Protein AF-A0AAN0LVA4-F1 (afdb_monomer_lite)

Structure (mmCIF, N/CA/C/O backbone):
data_AF-A0AAN0LVA4-F1
#
_entry.id   AF-A0AAN0LVA4-F1
#
loop_
_atom_site.group_PDB
_atom_site.id
_atom_site.type_symbol
_atom_site.label_atom_id
_atom_site.label_alt_id
_atom_site.label_comp_id
_atom_site.label_asym_id
_atom_site.label_entity_id
_atom_site.label_seq_id
_atom_site.pdbx_PDB_ins_code
_atom_site.Cartn_x
_atom_site.Cartn_y
_atom_site.Cartn_z
_atom_site.occupancy
_atom_site.B_iso_or_equiv
_atom_site.auth_seq_id
_atom_site.auth_comp_id
_atom_site.auth_asym_id
_atom_site.auth_atom_id
_atom_site.pdbx_PDB_model_num
ATOM 1 N N . MET A 1 1 ? 11.545 1.618 14.699 1.00 54.59 1 MET A N 1
ATOM 2 C CA . MET A 1 1 ? 11.016 0.459 13.945 1.00 54.59 1 MET A CA 1
ATOM 3 C C . MET A 1 1 ? 10.063 0.972 12.881 1.00 54.59 1 MET A C 1
ATOM 5 O O . MET A 1 1 ? 9.191 1.759 13.229 1.00 54.59 1 MET A O 1
ATOM 9 N N . SER A 1 2 ? 10.230 0.566 11.620 1.00 64.88 2 SER A N 1
ATOM 10 C CA . SER A 1 2 ? 9.231 0.786 10.566 1.00 64.88 2 SER A CA 1
ATOM 11 C C . SER A 1 2 ? 8.444 -0.505 10.349 1.00 64.88 2 SER A C 1
ATOM 13 O O . SER A 1 2 ? 9.011 -1.515 9.929 1.00 64.88 2 SER A O 1
ATOM 15 N N . THR A 1 3 ? 7.152 -0.483 10.654 1.00 73.50 3 THR A N 1
ATOM 16 C CA . THR A 1 3 ? 6.243 -1.572 10.286 1.00 73.50 3 THR A CA 1
ATOM 17 C C . THR A 1 3 ? 5.829 -1.373 8.835 1.00 73.50 3 THR A C 1
ATOM 19 O O . THR A 1 3 ? 5.375 -0.279 8.502 1.00 73.50 3 THR A O 1
ATOM 22 N N . HIS A 1 4 ? 6.007 -2.405 8.009 1.00 75.50 4 HIS A N 1
ATOM 23 C CA . HIS A 1 4 ? 5.517 -2.437 6.634 1.00 75.50 4 HIS A CA 1
ATOM 24 C C . HIS A 1 4 ? 4.301 -3.356 6.566 1.00 75.50 4 HIS A C 1
ATOM 26 O O . HIS A 1 4 ? 4.344 -4.468 7.095 1.00 75.50 4 HIS A O 1
ATOM 32 N N . TYR A 1 5 ? 3.235 -2.884 5.932 1.00 78.31 5 TYR A N 1
ATOM 33 C CA . TYR A 1 5 ? 2.038 -3.667 5.652 1.00 78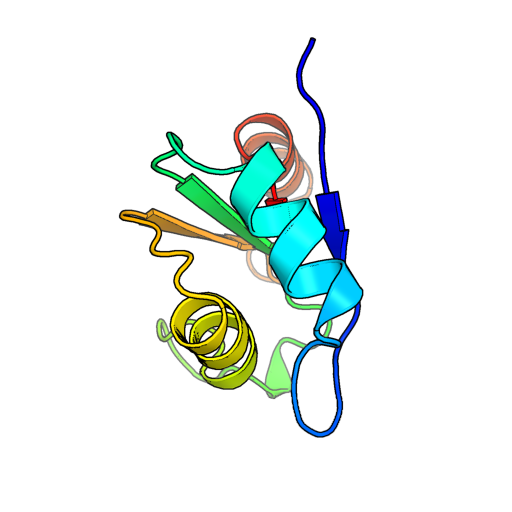.31 5 TYR A CA 1
ATOM 34 C C . TYR A 1 5 ? 2.036 -4.045 4.177 1.00 78.31 5 TYR A C 1
ATOM 36 O O . TYR A 1 5 ? 2.230 -3.178 3.329 1.00 78.31 5 TYR A O 1
ATOM 44 N N . TYR A 1 6 ? 1.821 -5.327 3.904 1.00 79.62 6 TYR A N 1
ATOM 45 C CA . TYR A 1 6 ? 1.689 -5.871 2.559 1.00 79.62 6 TYR A CA 1
ATOM 46 C C . TYR A 1 6 ? 0.284 -6.440 2.429 1.00 79.62 6 TYR A C 1
ATOM 48 O O . TYR A 1 6 ? -0.106 -7.279 3.245 1.00 79.62 6 TYR A O 1
ATOM 56 N N . LEU A 1 7 ? -0.478 -5.945 1.460 1.00 78.81 7 LEU A N 1
ATOM 57 C CA . LEU A 1 7 ? -1.834 -6.411 1.185 1.00 78.81 7 LEU A CA 1
ATOM 58 C C . LEU A 1 7 ? -1.909 -6.851 -0.272 1.00 78.81 7 LEU A C 1
ATOM 60 O O . LEU A 1 7 ? -1.287 -6.235 -1.135 1.00 78.81 7 LEU A O 1
ATOM 64 N N . ASP A 1 8 ? -2.650 -7.927 -0.486 1.00 75.00 8 ASP A N 1
ATOM 65 C CA . ASP A 1 8 ? -2.964 -8.475 -1.802 1.00 75.00 8 ASP A CA 1
ATOM 66 C C . ASP A 1 8 ? -4.268 -7.852 -2.332 1.00 75.00 8 ASP A C 1
ATOM 68 O O . ASP A 1 8 ? -4.989 -7.168 -1.591 1.00 75.00 8 ASP A O 1
ATOM 72 N N . TRP A 1 9 ? -4.587 -8.132 -3.592 1.00 75.38 9 TRP A N 1
ATOM 73 C CA . TRP A 1 9 ? -5.810 -7.696 -4.250 1.00 75.38 9 TRP A CA 1
ATOM 74 C C . TRP A 1 9 ? -7.069 -8.287 -3.591 1.00 75.38 9 TRP A C 1
ATOM 76 O O . TRP A 1 9 ? -7.130 -9.472 -3.248 1.00 75.38 9 TRP A O 1
ATOM 86 N N . TYR A 1 10 ? -8.131 -7.485 -3.481 1.00 76.81 10 TYR A N 1
ATOM 87 C CA . TYR A 1 10 ? -9.462 -7.932 -3.067 1.00 76.81 10 TYR A CA 1
ATOM 88 C C . TYR A 1 10 ? -10.439 -7.871 -4.247 1.00 76.81 10 TYR A C 1
ATOM 90 O O . TYR A 1 10 ? -10.535 -6.870 -4.935 1.00 76.81 10 TYR A O 1
ATOM 98 N N . TYR A 1 11 ? -11.219 -8.924 -4.490 1.00 70.69 11 TYR A N 1
ATOM 99 C CA . TYR A 1 11 ? -12.154 -8.923 -5.628 1.00 70.69 11 TYR A CA 1
ATOM 100 C C . TYR A 1 11 ? -13.327 -7.942 -5.475 1.00 70.69 11 TYR A C 1
ATOM 102 O O . TYR A 1 11 ? -13.793 -7.409 -6.476 1.00 70.69 11 TYR A O 1
ATOM 110 N N . ASP A 1 12 ? -13.775 -7.698 -4.241 1.00 75.75 12 ASP A N 1
ATOM 111 C CA . ASP A 1 12 ? -14.930 -6.841 -3.953 1.00 75.75 12 ASP A CA 1
ATOM 112 C C . ASP A 1 12 ? -14.529 -5.673 -3.042 1.00 75.75 12 ASP A C 1
ATOM 114 O O . ASP A 1 12 ? -14.334 -4.542 -3.479 1.00 75.75 12 ASP A O 1
ATOM 118 N N . THR A 1 13 ? -14.392 -5.949 -1.745 1.00 78.44 13 THR A N 1
ATOM 119 C CA . THR A 1 13 ? -14.037 -4.957 -0.728 1.00 78.44 13 THR A CA 1
ATOM 120 C C . THR A 1 13 ? -13.045 -5.547 0.261 1.00 78.44 13 THR A C 1
ATOM 122 O O . THR A 1 13 ? -13.042 -6.753 0.527 1.00 78.44 13 THR A O 1
ATOM 125 N N . MET A 1 14 ? -12.208 -4.687 0.839 1.00 85.19 14 MET A N 1
ATOM 126 C CA . MET A 1 14 ? -11.277 -5.094 1.887 1.00 85.19 14 MET A CA 1
ATOM 127 C C . MET A 1 14 ? -12.042 -5.648 3.109 1.00 85.19 14 MET A C 1
ATOM 129 O O . MET A 1 14 ? -12.945 -4.975 3.611 1.00 85.19 14 MET A O 1
ATOM 133 N N . PRO A 1 15 ? -11.683 -6.826 3.652 1.00 88.19 15 PRO A N 1
ATOM 134 C CA . PRO A 1 15 ? -12.344 -7.408 4.818 1.00 88.19 15 PRO A CA 1
ATOM 135 C C . PRO A 1 15 ? -12.359 -6.484 6.044 1.00 88.19 15 PRO A C 1
ATOM 137 O O . PRO A 1 15 ? -11.347 -5.885 6.407 1.00 88.19 15 PRO A O 1
ATOM 140 N N . SER A 1 16 ? -13.495 -6.413 6.744 1.00 87.44 16 SER A N 1
ATOM 141 C CA . SER A 1 16 ? -13.703 -5.467 7.858 1.00 87.44 16 SER A CA 1
ATOM 142 C C . SER A 1 16 ? -12.711 -5.612 9.022 1.00 87.44 16 SER A C 1
ATOM 144 O O . SER A 1 16 ? -12.389 -4.631 9.693 1.00 87.44 16 SER A O 1
ATOM 146 N N . ASN A 1 17 ? -12.200 -6.819 9.276 1.00 88.19 17 ASN A N 1
ATOM 147 C CA . ASN A 1 17 ? -11.148 -7.051 10.265 1.00 88.19 17 ASN A CA 1
ATOM 148 C C . ASN A 1 17 ? -9.820 -6.409 9.837 1.00 88.19 17 ASN A C 1
ATOM 150 O O . ASN A 1 17 ? -9.160 -5.792 10.668 1.00 88.19 17 ASN A O 1
ATOM 154 N N . ILE A 1 18 ? -9.469 -6.496 8.551 1.00 87.31 18 ILE A N 1
ATOM 155 C CA . ILE A 1 18 ? -8.264 -5.877 7.986 1.00 87.31 18 ILE A CA 1
ATOM 156 C C . ILE A 1 18 ? -8.398 -4.353 8.013 1.00 87.31 18 ILE A C 1
ATOM 158 O O . ILE A 1 18 ? -7.481 -3.679 8.479 1.00 87.31 18 ILE A O 1
ATOM 162 N N . GLN A 1 19 ? -9.562 -3.813 7.629 1.00 85.06 19 GLN A N 1
ATOM 163 C CA . GLN A 1 19 ? -9.840 -2.373 7.714 1.00 85.06 19 GLN A CA 1
ATOM 164 C C . GLN A 1 19 ? -9.606 -1.832 9.133 1.00 85.06 19 GLN A C 1
ATOM 166 O O . GLN A 1 19 ? -8.868 -0.866 9.317 1.00 85.06 19 GLN A O 1
ATOM 171 N N . LYS A 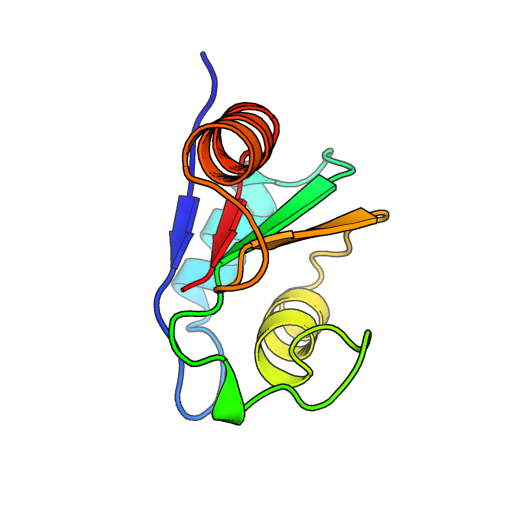1 20 ? -10.174 -2.491 10.153 1.00 85.50 20 LYS A N 1
ATOM 172 C CA . LYS A 1 20 ? -10.015 -2.089 11.561 1.00 85.50 20 LYS A CA 1
ATOM 173 C C . LYS A 1 20 ? -8.560 -2.144 12.019 1.00 85.50 20 LYS A C 1
ATOM 175 O O . LYS A 1 20 ? -8.096 -1.217 12.681 1.00 85.50 20 LYS A O 1
ATOM 180 N N . SER A 1 21 ? -7.842 -3.212 11.672 1.00 85.69 21 SER A N 1
ATOM 181 C CA . SER A 1 21 ? -6.426 -3.349 12.020 1.00 85.69 21 SER A CA 1
ATOM 182 C C . SER A 1 21 ? -5.566 -2.270 11.356 1.00 85.69 21 SER A C 1
ATOM 184 O O . SER A 1 21 ? -4.706 -1.694 12.019 1.00 85.69 21 SER A O 1
ATOM 186 N N . LEU A 1 22 ? -5.820 -1.949 10.084 1.00 82.38 22 LEU A N 1
ATOM 187 C CA . LEU A 1 22 ? -5.093 -0.904 9.358 1.00 82.38 22 LEU A CA 1
ATOM 188 C C . LEU A 1 22 ? -5.396 0.495 9.896 1.00 82.38 22 LEU A C 1
ATOM 190 O O . LEU A 1 22 ? -4.462 1.260 10.115 1.00 82.38 22 LEU A O 1
ATOM 194 N N . GLN A 1 23 ? -6.662 0.818 10.179 1.00 81.12 23 GLN A N 1
ATOM 195 C CA . GLN A 1 23 ? -7.036 2.098 10.791 1.00 81.12 23 GLN A CA 1
ATOM 196 C C . GLN A 1 23 ? -6.266 2.334 12.097 1.00 81.12 23 GLN A C 1
ATOM 198 O O . GLN A 1 23 ? -5.624 3.367 12.267 1.00 81.12 23 GLN A O 1
ATOM 203 N N . GLN A 1 24 ? -6.257 1.343 12.994 1.00 81.25 24 GLN A N 1
ATOM 204 C CA . GLN A 1 24 ? -5.540 1.427 14.272 1.00 81.25 24 GLN A CA 1
ATOM 205 C C . GLN A 1 24 ? -4.025 1.581 14.093 1.00 81.25 24 GLN A C 1
ATOM 207 O O . GLN A 1 24 ? -3.360 2.233 14.897 1.00 81.25 24 GLN A O 1
ATOM 212 N N . ALA A 1 25 ? -3.476 0.980 13.041 1.00 78.69 25 ALA A N 1
ATOM 213 C CA . ALA A 1 25 ? -2.054 0.996 12.747 1.00 78.69 25 ALA A CA 1
ATOM 214 C C . ALA A 1 25 ? -1.561 2.273 12.040 1.00 78.69 25 ALA A C 1
ATOM 216 O O . ALA A 1 25 ? -0.385 2.623 12.183 1.00 78.69 25 ALA A O 1
ATOM 217 N N . ILE A 1 26 ? -2.414 2.929 11.243 1.00 75.69 26 ILE A N 1
ATOM 218 C CA . ILE A 1 26 ? -2.004 3.910 10.218 1.00 75.69 26 ILE A CA 1
ATOM 219 C C . ILE A 1 26 ? -2.577 5.323 10.466 1.00 75.69 26 ILE A C 1
ATOM 221 O O . ILE A 1 26 ? -2.279 6.239 9.710 1.00 75.69 26 ILE A O 1
ATOM 225 N N . CYS A 1 27 ? -3.285 5.563 11.576 1.00 61.53 27 CYS A N 1
ATOM 226 C CA . CYS A 1 27 ? -3.990 6.816 11.924 1.00 61.53 27 CYS A CA 1
ATOM 227 C C . CYS A 1 27 ? -3.262 8.181 11.753 1.00 61.53 27 CYS A C 1
ATOM 229 O O . CYS A 1 27 ? -3.908 9.212 11.916 1.00 61.53 27 CYS A O 1
ATOM 231 N N . HIS A 1 28 ? -1.956 8.248 11.457 1.00 61.16 28 HIS A N 1
ATOM 232 C CA . HIS A 1 28 ? -1.176 9.498 11.450 1.00 61.16 28 HIS A CA 1
ATOM 233 C C . HIS A 1 28 ? -0.145 9.644 10.318 1.00 61.16 28 HIS A C 1
ATOM 235 O O . HIS A 1 28 ? 0.852 10.342 10.507 1.00 61.16 28 HIS A O 1
ATOM 241 N N . ARG A 1 29 ? -0.292 8.967 9.172 1.00 63.84 29 ARG A N 1
ATOM 242 C CA . ARG A 1 29 ? 0.801 8.919 8.179 1.00 63.84 29 ARG A CA 1
ATOM 243 C C . ARG A 1 29 ? 0.407 9.425 6.799 1.00 63.84 29 ARG A C 1
ATOM 245 O O . ARG A 1 29 ? -0.689 9.179 6.325 1.00 63.84 29 ARG A O 1
ATOM 252 N N . GLU A 1 30 ? 1.331 10.154 6.175 1.00 62.34 30 GLU A N 1
ATOM 253 C CA . GLU A 1 30 ? 1.056 10.985 4.997 1.00 62.34 30 GLU A CA 1
ATOM 254 C C . GLU A 1 30 ? 1.297 10.280 3.653 1.00 62.34 30 GLU A C 1
ATOM 256 O O . GLU A 1 30 ? 0.860 10.795 2.623 1.00 62.34 30 GLU A O 1
ATOM 261 N N . THR A 1 31 ? 1.986 9.133 3.637 1.00 67.94 31 THR A N 1
ATOM 262 C CA . THR A 1 31 ? 2.496 8.517 2.403 1.00 67.94 31 THR A CA 1
ATOM 263 C C . THR A 1 31 ? 2.249 7.003 2.336 1.00 67.94 31 THR A C 1
ATOM 265 O O . THR A 1 31 ? 2.479 6.272 3.303 1.00 67.94 31 THR A O 1
ATOM 268 N N . ILE A 1 32 ? 1.844 6.525 1.157 1.00 75.19 32 ILE A N 1
ATOM 269 C CA . ILE A 1 32 ? 1.674 5.106 0.802 1.00 75.19 32 ILE A CA 1
ATOM 270 C C . ILE A 1 32 ? 2.484 4.779 -0.460 1.00 75.19 32 ILE A C 1
ATOM 272 O O . ILE A 1 32 ? 2.575 5.613 -1.360 1.00 75.19 32 ILE A O 1
ATOM 276 N N . ALA A 1 33 ? 3.074 3.581 -0.525 1.00 73.25 33 ALA A N 1
ATOM 277 C CA . ALA A 1 33 ? 3.582 3.026 -1.774 1.00 73.25 33 ALA A CA 1
ATOM 278 C C . ALA A 1 33 ? 2.559 2.037 -2.341 1.00 73.25 33 ALA A C 1
ATOM 280 O O . ALA A 1 33 ? 2.078 1.146 -1.645 1.00 73.25 33 ALA A O 1
ATOM 281 N N . LEU A 1 34 ? 2.238 2.192 -3.614 1.00 74.56 34 LEU A N 1
ATOM 282 C CA . LEU A 1 34 ? 1.439 1.245 -4.375 1.00 74.56 34 LEU A CA 1
ATOM 283 C C . LEU A 1 34 ? 2.394 0.523 -5.318 1.00 74.56 34 LEU A C 1
ATOM 285 O O . LEU A 1 34 ? 3.073 1.172 -6.111 1.00 74.56 34 LEU A O 1
ATOM 289 N N . ILE A 1 35 ? 2.503 -0.791 -5.186 1.00 74.44 35 ILE A N 1
ATOM 290 C CA . ILE A 1 35 ? 3.368 -1.633 -6.005 1.00 74.44 35 ILE A CA 1
ATOM 291 C C . ILE A 1 35 ? 2.461 -2.368 -6.980 1.00 74.44 35 ILE A C 1
ATOM 293 O O . ILE A 1 35 ? 1.850 -3.357 -6.620 1.00 74.44 35 ILE A O 1
ATOM 297 N N . SER A 1 36 ? 2.362 -1.899 -8.218 1.00 65.00 36 SER A N 1
ATOM 298 C CA . SER A 1 36 ? 1.559 -2.613 -9.210 1.00 65.00 36 SER A CA 1
ATOM 299 C C . SER A 1 36 ? 2.313 -3.846 -9.706 1.00 65.00 36 SER A C 1
ATOM 301 O O . SER A 1 36 ? 3.417 -3.732 -10.249 1.00 65.00 36 SER A O 1
ATOM 303 N N . GLY A 1 37 ? 1.708 -5.025 -9.541 1.00 58.47 37 GLY A N 1
ATOM 304 C CA . GLY A 1 37 ? 2.191 -6.263 -10.155 1.00 58.47 37 GLY A CA 1
ATOM 305 C C . GLY A 1 37 ? 1.932 -6.364 -11.665 1.00 58.47 37 GLY A C 1
ATOM 306 O O . GLY A 1 37 ? 2.634 -7.119 -12.341 1.00 58.47 37 GLY A O 1
ATOM 307 N N . ASP A 1 38 ? 0.970 -5.604 -12.205 1.00 60.28 38 ASP A N 1
ATOM 308 C CA . ASP A 1 38 ? 0.597 -5.644 -13.623 1.00 60.28 38 ASP A CA 1
ATOM 309 C C . ASP A 1 38 ? 0.566 -4.237 -14.260 1.00 60.28 38 ASP A C 1
ATOM 311 O O . ASP A 1 38 ? -0.384 -3.469 -14.069 1.00 60.28 38 ASP A O 1
ATOM 315 N N . PRO A 1 39 ? 1.584 -3.889 -15.065 1.00 53.72 39 PRO A N 1
ATOM 316 C CA . PRO A 1 39 ? 1.674 -2.586 -15.710 1.00 53.72 39 PRO A CA 1
ATOM 317 C C . PRO A 1 39 ? 0.627 -2.351 -16.806 1.00 53.72 39 PRO A C 1
ATOM 319 O O . PRO A 1 39 ? 0.509 -1.223 -17.280 1.00 53.72 39 PRO A O 1
ATOM 322 N N . LEU A 1 40 ? -0.109 -3.385 -17.230 1.00 53.75 40 LEU A N 1
ATOM 323 C CA . LEU A 1 40 ? -1.150 -3.283 -18.255 1.00 53.75 40 LEU A CA 1
ATOM 324 C C . LEU A 1 40 ? -2.503 -2.837 -17.687 1.00 53.75 40 LEU A C 1
ATOM 326 O O . LEU A 1 40 ? -3.341 -2.360 -18.448 1.00 53.75 40 LEU A O 1
ATOM 330 N N . TYR A 1 41 ? -2.725 -2.961 -16.373 1.00 56.25 41 TYR A N 1
ATOM 331 C CA . TYR A 1 41 ? -3.973 -2.515 -15.735 1.00 56.25 41 TYR A CA 1
ATOM 332 C C . TYR A 1 41 ? -4.037 -0.999 -15.516 1.00 56.25 41 TYR A C 1
ATOM 334 O O . TYR A 1 41 ? -5.120 -0.456 -15.301 1.00 56.25 41 TYR A O 1
ATOM 342 N N . TYR A 1 42 ? -2.901 -0.305 -15.614 1.00 59.38 42 TYR A N 1
ATOM 343 C CA . TYR A 1 42 ? -2.793 1.118 -15.303 1.00 59.38 42 TYR A CA 1
ATOM 344 C C . TYR A 1 42 ? -2.189 1.888 -16.483 1.00 59.38 42 TYR A C 1
ATOM 346 O O . TYR A 1 42 ? -1.008 2.238 -16.503 1.00 59.38 42 TYR A O 1
ATOM 354 N N . GLU A 1 43 ? -3.012 2.164 -17.497 1.00 50.16 43 GLU A N 1
ATOM 355 C CA . GLU A 1 43 ? -2.652 3.117 -18.550 1.00 50.16 43 GLU A CA 1
ATOM 356 C C . GLU A 1 43 ? -2.759 4.559 -18.011 1.00 50.16 43 GLU A C 1
ATOM 358 O O . GLU A 1 43 ? -3.846 5.127 -17.912 1.00 50.16 43 GLU A O 1
ATOM 363 N N . GLY A 1 44 ? -1.620 5.167 -17.657 1.00 56.78 44 GLY A N 1
ATOM 364 C CA . GLY A 1 44 ? -1.507 6.596 -17.320 1.00 56.78 44 GLY A CA 1
ATOM 365 C C . GLY A 1 44 ? -0.792 6.895 -15.996 1.00 56.78 44 GLY A C 1
ATOM 366 O O . GLY A 1 44 ? -0.155 6.022 -15.416 1.00 56.78 44 GLY A O 1
ATOM 367 N N . ASP A 1 45 ? -0.896 8.148 -15.537 1.00 55.34 45 ASP A N 1
ATOM 368 C CA . ASP A 1 45 ? -0.381 8.624 -14.234 1.00 55.34 45 ASP A CA 1
ATOM 369 C C . ASP A 1 45 ? -1.394 8.435 -13.086 1.00 55.34 45 ASP A C 1
ATOM 371 O O . ASP A 1 45 ? -1.166 8.873 -11.957 1.00 55.34 45 ASP A O 1
ATOM 375 N N . ASN A 1 46 ? -2.552 7.835 -13.371 1.00 55.00 46 ASN A N 1
ATOM 376 C CA . ASN A 1 46 ? -3.607 7.686 -12.380 1.00 55.00 46 ASN A CA 1
ATOM 377 C C . ASN A 1 46 ? -3.301 6.503 -11.456 1.00 55.00 46 ASN A C 1
ATOM 379 O O . ASN A 1 46 ? -2.977 5.420 -11.948 1.00 55.00 46 ASN A O 1
ATOM 383 N N . PRO A 1 47 ? -3.430 6.680 -10.131 1.00 57.88 47 PRO A N 1
ATOM 384 C CA . PRO A 1 47 ? -3.286 5.574 -9.209 1.00 57.88 47 PRO A CA 1
ATOM 385 C C . PRO A 1 47 ? -4.394 4.529 -9.447 1.00 57.88 47 PRO A C 1
ATOM 387 O O . PRO A 1 47 ? -5.470 4.863 -9.954 1.00 57.88 47 PRO A O 1
ATOM 390 N N . PRO A 1 48 ? -4.151 3.276 -9.049 1.00 63.44 48 PRO A N 1
ATOM 391 C CA . PRO A 1 48 ? -5.111 2.204 -9.021 1.00 63.44 48 PRO A CA 1
ATOM 392 C C . PRO A 1 48 ? -6.383 2.624 -8.319 1.00 63.44 48 PRO A C 1
ATOM 394 O O . PRO A 1 48 ? -6.412 2.865 -7.109 1.00 63.44 48 PRO A O 1
ATOM 397 N N . LEU A 1 49 ? -7.442 2.750 -9.112 1.00 69.12 49 LEU A N 1
ATOM 398 C CA . LEU A 1 49 ? -8.735 3.202 -8.625 1.00 69.12 49 LEU A CA 1
ATOM 399 C C . LEU A 1 49 ? -9.265 2.259 -7.535 1.00 69.12 49 LEU A C 1
ATOM 401 O O . LEU A 1 49 ? -9.761 2.748 -6.527 1.00 69.12 49 LEU A O 1
ATOM 405 N N . ALA A 1 50 ? -9.082 0.942 -7.670 1.00 72.38 50 ALA A N 1
ATOM 406 C CA . ALA A 1 50 ? -9.626 -0.041 -6.731 1.00 72.38 50 ALA A CA 1
ATOM 407 C C . ALA A 1 50 ? -8.930 -0.016 -5.356 1.00 72.38 50 ALA A C 1
ATOM 409 O O . ALA A 1 50 ? -9.587 0.024 -4.318 1.00 72.38 50 ALA A O 1
ATOM 410 N N . GLU A 1 51 ? -7.601 0.026 -5.326 1.00 75.12 51 GLU A N 1
ATOM 411 C CA . GLU A 1 51 ? -6.800 0.040 -4.105 1.00 75.12 51 GLU A CA 1
ATOM 412 C C . GLU A 1 51 ? -7.011 1.340 -3.327 1.00 75.12 51 GLU A C 1
ATOM 414 O O . GLU A 1 51 ? -7.187 1.326 -2.103 1.00 75.12 51 GLU A O 1
ATOM 419 N N . CYS A 1 52 ? -7.045 2.473 -4.038 1.00 75.44 52 CYS A N 1
ATOM 420 C CA . CYS A 1 52 ? -7.408 3.761 -3.458 1.00 75.44 52 CYS A CA 1
ATOM 421 C C . CYS A 1 52 ? -8.851 3.753 -2.931 1.00 75.44 52 CYS A C 1
ATOM 423 O O . CYS A 1 52 ? -9.099 4.276 -1.843 1.00 75.44 52 CYS A O 1
ATOM 425 N N . GLU A 1 53 ? -9.794 3.127 -3.642 1.00 78.44 53 GLU A N 1
ATOM 426 C CA . GLU A 1 53 ? -11.180 2.980 -3.190 1.00 78.44 53 GLU A CA 1
ATOM 427 C C . GLU A 1 53 ? -11.298 2.133 -1.918 1.00 78.44 53 GLU A C 1
ATOM 429 O O . GLU A 1 53 ? -12.023 2.529 -1.004 1.00 78.44 53 GLU A O 1
ATOM 434 N N . TRP A 1 54 ? -10.574 1.016 -1.786 1.00 81.75 54 TRP A N 1
ATOM 435 C CA . TRP A 1 54 ? -10.608 0.207 -0.559 1.00 81.75 54 TRP A CA 1
ATOM 436 C C . TRP A 1 54 ? -10.098 0.973 0.656 1.00 81.75 54 TRP A C 1
ATOM 438 O O . TRP A 1 54 ? -10.664 0.859 1.746 1.00 81.75 54 TRP A O 1
ATOM 448 N N . LEU A 1 55 ? -9.033 1.755 0.479 1.00 80.50 55 LEU A N 1
ATOM 449 C CA . LEU A 1 55 ? -8.480 2.594 1.539 1.00 80.50 55 LEU A CA 1
ATOM 450 C C . LEU A 1 55 ? -9.453 3.708 1.922 1.00 80.50 55 LEU A C 1
ATOM 452 O O . LEU A 1 55 ? -9.714 3.907 3.109 1.00 80.50 55 LEU A O 1
ATOM 456 N N . LEU A 1 56 ? -10.061 4.362 0.930 1.00 80.81 56 LEU A N 1
ATOM 457 C CA . LEU A 1 56 ? -11.067 5.395 1.151 1.00 80.81 56 LEU A CA 1
ATOM 458 C C . LEU A 1 56 ? -12.297 4.842 1.885 1.00 80.81 56 LEU A C 1
ATOM 460 O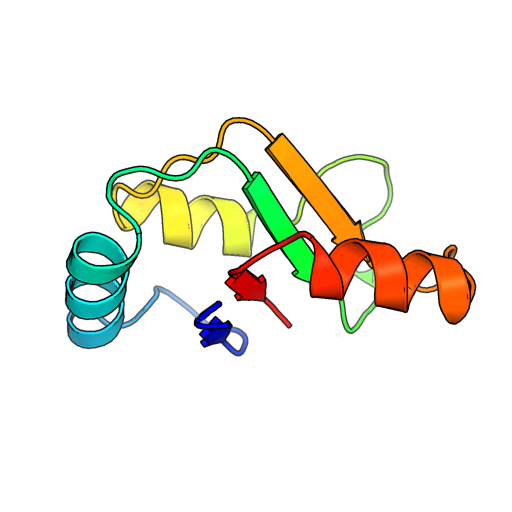 O . LEU A 1 56 ? -12.749 5.438 2.862 1.00 80.81 56 LEU A O 1
ATOM 464 N N . GLN A 1 57 ? -12.810 3.678 1.474 1.00 79.12 57 GLN A N 1
ATOM 465 C CA . GLN A 1 57 ? -13.912 2.981 2.152 1.00 79.12 57 GLN A CA 1
ATOM 466 C C . GLN A 1 57 ? -13.546 2.593 3.588 1.00 79.12 57 GLN A C 1
ATOM 468 O O . GLN A 1 57 ? -14.389 2.642 4.483 1.00 79.12 57 GLN A O 1
ATOM 473 N N . ALA A 1 58 ? -12.278 2.254 3.823 1.00 79.31 58 ALA A N 1
ATOM 474 C CA . ALA A 1 58 ? -11.740 2.015 5.151 1.00 79.31 58 ALA A CA 1
ATOM 475 C C . ALA A 1 58 ? -11.434 3.309 5.924 1.00 79.31 58 ALA A C 1
ATOM 477 O O . ALA A 1 58 ? -10.868 3.228 7.008 1.00 79.31 58 ALA A O 1
ATOM 478 N N . GLY A 1 59 ? -11.775 4.498 5.419 1.00 80.50 59 GLY A N 1
ATOM 479 C CA . GLY A 1 59 ? -11.496 5.774 6.085 1.00 80.50 59 GLY A CA 1
ATOM 480 C C . GLY A 1 59 ? -10.002 6.058 6.274 1.00 80.50 59 GLY A C 1
ATOM 481 O O . GLY A 1 59 ? -9.625 6.757 7.213 1.00 80.50 59 GLY A O 1
ATOM 482 N N . ILE A 1 60 ? -9.153 5.476 5.425 1.00 79.06 60 ILE A N 1
ATOM 483 C CA . ILE A 1 60 ? -7.703 5.663 5.414 1.00 79.06 60 ILE A CA 1
ATOM 484 C C . ILE A 1 60 ? -7.370 6.557 4.220 1.00 79.06 60 ILE A C 1
ATOM 486 O O . ILE A 1 60 ? -7.366 6.109 3.077 1.00 79.06 60 ILE A O 1
ATOM 490 N N . GLU A 1 61 ? -7.087 7.828 4.487 1.00 73.56 61 GLU A N 1
ATOM 491 C CA . GLU A 1 61 ? -6.718 8.803 3.461 1.00 73.56 61 GLU A CA 1
ATOM 492 C C . GLU A 1 61 ? -5.215 9.094 3.521 1.00 73.56 61 GLU A C 1
ATOM 494 O O . GLU A 1 61 ? -4.678 9.436 4.578 1.00 73.56 61 GLU A O 1
ATOM 499 N N . PHE A 1 62 ? -4.533 8.985 2.380 1.00 72.75 62 PHE A N 1
ATOM 500 C CA . PHE A 1 62 ? -3.136 9.389 2.237 1.00 72.75 62 PHE A CA 1
ATOM 501 C C . PHE A 1 62 ? -3.031 10.667 1.413 1.00 72.75 62 PHE A C 1
ATOM 503 O O . PHE A 1 62 ? -3.767 10.862 0.447 1.00 72.75 62 PHE A O 1
ATOM 510 N N . ARG A 1 63 ? -2.071 11.528 1.774 1.00 68.62 63 ARG A N 1
ATOM 511 C CA . ARG A 1 63 ? -1.797 12.775 1.042 1.00 68.62 63 ARG A CA 1
ATOM 512 C C . ARG A 1 63 ? -1.011 12.523 -0.237 1.00 68.62 63 ARG A C 1
ATOM 514 O O . ARG A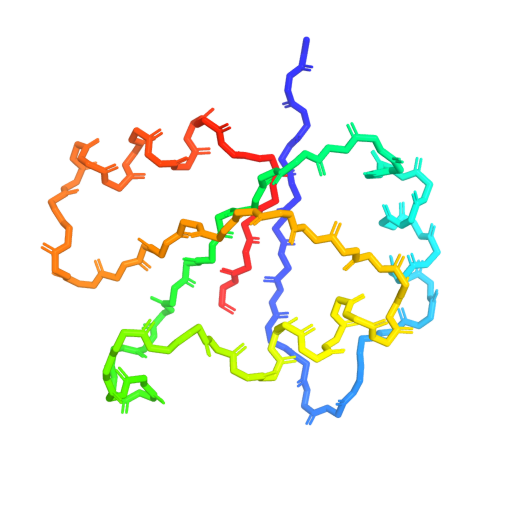 1 63 ? -1.193 13.243 -1.209 1.00 68.62 63 ARG A O 1
ATOM 521 N N . ASN A 1 64 ? -0.127 11.528 -0.210 1.00 71.56 64 ASN A N 1
ATOM 522 C CA . ASN A 1 64 ? 0.792 11.230 -1.296 1.00 71.56 64 ASN A CA 1
ATOM 523 C C . ASN A 1 64 ? 0.832 9.728 -1.578 1.00 71.56 64 ASN A C 1
ATOM 525 O O . ASN A 1 64 ? 0.999 8.916 -0.663 1.00 71.56 64 ASN A O 1
ATOM 529 N N . TYR A 1 65 ? 0.763 9.393 -2.861 1.00 74.44 65 TYR A N 1
ATOM 530 C CA . TYR A 1 65 ? 0.870 8.037 -3.383 1.00 74.44 65 TYR A CA 1
ATOM 531 C C . TYR A 1 65 ? 2.160 7.940 -4.196 1.00 74.44 65 TYR A C 1
ATOM 533 O O . TYR A 1 65 ? 2.383 8.747 -5.098 1.00 74.44 65 TYR A O 1
ATOM 541 N N . ALA A 1 66 ? 3.021 6.981 -3.868 1.00 77.94 66 ALA A N 1
ATOM 542 C CA . ALA A 1 66 ? 4.197 6.660 -4.665 1.00 77.94 66 ALA A CA 1
ATOM 543 C C . ALA A 1 66 ? 3.948 5.364 -5.430 1.00 77.94 66 ALA A C 1
ATOM 545 O O . ALA A 1 66 ? 3.665 4.332 -4.824 1.00 77.94 66 ALA A O 1
ATOM 546 N N . PHE A 1 67 ? 4.059 5.423 -6.753 1.00 76.31 67 PHE A N 1
ATOM 547 C CA . PHE A 1 67 ? 3.826 4.273 -7.613 1.00 76.31 67 PHE A CA 1
ATOM 548 C C . PHE A 1 67 ? 5.121 3.517 -7.879 1.00 76.31 67 PHE A C 1
ATOM 550 O O . PHE A 1 67 ? 6.129 4.135 -8.214 1.00 76.31 67 PHE A O 1
ATOM 557 N N . VAL A 1 68 ? 5.099 2.196 -7.712 1.00 79.00 68 VAL A N 1
ATOM 558 C CA . VAL A 1 68 ? 6.189 1.291 -8.074 1.00 79.00 68 VAL A CA 1
ATOM 559 C C . VAL A 1 68 ? 5.698 0.386 -9.196 1.00 79.00 68 VAL A C 1
ATOM 561 O O . VAL A 1 68 ? 4.862 -0.481 -8.962 1.00 79.00 68 VAL A O 1
ATOM 564 N N . ASP A 1 69 ? 6.206 0.601 -10.409 1.00 77.62 69 ASP A N 1
ATOM 565 C CA . ASP A 1 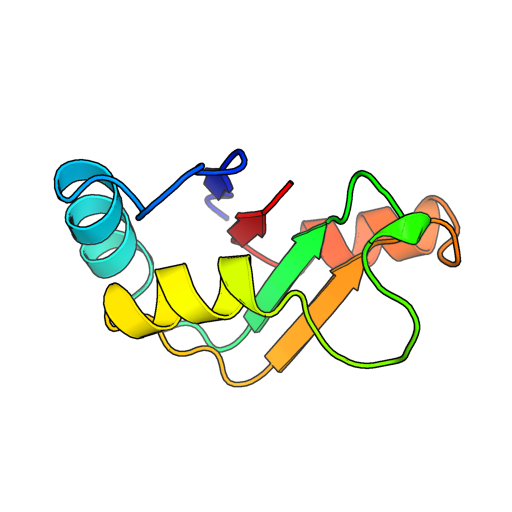69 ? 5.881 -0.174 -11.608 1.00 77.62 69 ASP A CA 1
ATOM 566 C C . ASP A 1 69 ? 7.152 -0.545 -12.401 1.00 77.62 69 ASP A C 1
ATOM 568 O O . ASP A 1 69 ? 8.284 -0.263 -11.996 1.00 77.62 69 ASP A O 1
ATOM 572 N N . HIS A 1 70 ? 6.959 -1.173 -13.563 1.00 76.69 70 HIS A N 1
ATOM 573 C CA . HIS A 1 70 ? 8.029 -1.577 -14.481 1.00 76.69 70 HIS A CA 1
ATOM 574 C C . HIS A 1 70 ? 8.910 -0.432 -15.023 1.00 76.69 70 HIS A C 1
ATOM 576 O O . HIS A 1 70 ? 9.942 -0.715 -15.634 1.00 76.69 70 HIS A O 1
ATOM 582 N N . LYS A 1 71 ? 8.518 0.839 -14.857 1.00 78.06 71 LYS A N 1
ATOM 583 C CA . LYS A 1 71 ? 9.281 1.996 -15.348 1.00 78.06 71 LYS A CA 1
ATOM 584 C C . LYS A 1 71 ? 10.425 2.364 -14.404 1.00 78.06 71 LYS A C 1
ATOM 586 O O . LYS A 1 71 ? 11.352 3.051 -14.826 1.00 78.06 71 LYS A O 1
ATOM 591 N N . LEU A 1 72 ? 10.369 1.916 -13.149 1.00 82.12 72 LEU A N 1
ATOM 592 C CA . LEU A 1 72 ? 11.401 2.168 -12.147 1.00 82.12 72 LEU A CA 1
ATOM 593 C C . LEU A 1 72 ? 12.482 1.093 -12.196 1.00 82.12 72 LEU A C 1
ATOM 595 O O . LEU A 1 72 ? 12.209 -0.104 -12.298 1.00 82.12 72 LEU A O 1
ATOM 599 N N . ASN A 1 73 ? 13.7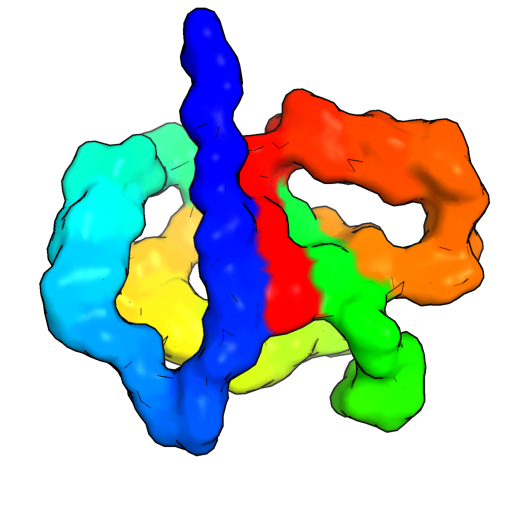36 1.513 -12.052 1.00 87.38 73 ASN A N 1
ATOM 600 C CA . ASN A 1 73 ? 14.828 0.575 -11.852 1.00 87.38 73 ASN A CA 1
ATOM 601 C C . ASN A 1 73 ? 14.832 0.023 -10.411 1.00 87.38 73 ASN A C 1
ATOM 603 O O . ASN A 1 73 ? 14.175 0.541 -9.504 1.00 87.38 73 ASN A O 1
ATOM 607 N N . ALA A 1 74 ? 15.605 -1.040 -10.178 1.00 85.88 74 ALA A N 1
ATOM 608 C CA . ALA A 1 74 ? 15.625 -1.739 -8.891 1.00 85.88 74 ALA A CA 1
ATOM 609 C C . ALA A 1 74 ? 16.023 -0.845 -7.697 1.00 85.88 74 ALA A C 1
ATOM 611 O O . ALA A 1 74 ? 15.545 -1.050 -6.580 1.00 85.88 74 ALA A O 1
ATOM 612 N N . GLU A 1 75 ? 16.895 0.143 -7.905 1.00 89.50 75 GLU A N 1
ATOM 613 C CA . GLU A 1 75 ? 17.325 1.063 -6.850 1.00 89.50 75 GLU A CA 1
ATOM 614 C C . GLU A 1 75 ? 16.241 2.097 -6.521 1.00 89.50 75 GLU A C 1
ATOM 616 O O . GLU A 1 75 ? 15.991 2.388 -5.344 1.00 89.50 75 GLU A O 1
ATOM 621 N N . GLU A 1 76 ? 15.558 2.603 -7.545 1.00 88.06 76 GLU A N 1
ATOM 622 C CA . GLU A 1 76 ? 14.428 3.521 -7.406 1.00 88.06 76 GLU A CA 1
ATOM 623 C C . GLU A 1 76 ? 13.257 2.837 -6.692 1.00 88.06 76 GLU A C 1
ATOM 625 O O . GLU A 1 76 ? 12.777 3.346 -5.676 1.00 88.06 76 GLU A O 1
ATOM 630 N N . ALA A 1 77 ? 12.878 1.633 -7.132 1.00 83.50 77 ALA A N 1
ATOM 631 C CA . ALA A 1 77 ? 11.840 0.824 -6.497 1.00 83.50 77 ALA A CA 1
ATOM 632 C C . ALA A 1 77 ? 12.160 0.551 -5.017 1.00 83.50 77 ALA A C 1
ATOM 634 O O . ALA A 1 77 ? 11.330 0.787 -4.135 1.00 83.50 77 ALA A O 1
ATOM 635 N N . ARG A 1 78 ? 13.401 0.143 -4.707 1.00 85.19 78 ARG A N 1
ATOM 636 C CA . ARG A 1 78 ? 13.847 -0.087 -3.321 1.00 85.19 78 ARG A CA 1
ATOM 637 C C . ARG A 1 78 ? 13.758 1.178 -2.471 1.00 85.19 78 ARG A C 1
ATOM 639 O O . ARG A 1 78 ? 13.376 1.110 -1.301 1.00 85.19 78 ARG A O 1
ATOM 646 N N . THR A 1 79 ? 14.116 2.326 -3.037 1.00 86.31 79 THR A N 1
ATOM 647 C CA . THR A 1 79 ? 14.050 3.617 -2.343 1.00 86.31 79 THR A CA 1
ATOM 648 C C . THR A 1 79 ? 12.612 3.993 -2.009 1.00 86.31 79 THR A C 1
ATOM 650 O O . THR A 1 79 ? 12.353 4.449 -0.894 1.00 86.31 79 THR A O 1
ATOM 653 N N . VAL A 1 80 ? 11.676 3.771 -2.936 1.00 82.69 80 VAL A N 1
ATOM 654 C CA . VAL A 1 80 ? 10.247 3.991 -2.694 1.00 82.69 80 VAL A CA 1
ATOM 655 C C . VAL A 1 80 ? 9.761 3.065 -1.584 1.00 82.69 80 VAL A C 1
ATOM 657 O O . VAL A 1 80 ? 9.304 3.562 -0.559 1.00 82.69 80 VAL A O 1
ATOM 660 N N . VAL A 1 81 ? 9.958 1.752 -1.698 1.00 80.25 81 VAL A N 1
ATOM 661 C CA . VAL A 1 81 ? 9.488 0.788 -0.686 1.00 80.25 81 VAL A CA 1
ATOM 662 C C . VAL A 1 81 ? 10.052 1.089 0.704 1.00 80.25 81 VAL A C 1
ATOM 664 O O . VAL A 1 81 ? 9.318 1.063 1.680 1.00 80.25 81 VAL A O 1
ATOM 667 N N . THR A 1 82 ? 11.328 1.467 0.812 1.00 80.75 82 THR A N 1
ATOM 668 C CA . THR A 1 82 ? 11.962 1.754 2.115 1.00 80.75 82 THR A CA 1
ATOM 669 C C . THR A 1 82 ? 11.414 3.024 2.781 1.00 80.75 82 THR A C 1
ATOM 671 O O . THR A 1 82 ? 11.434 3.151 4.006 1.00 80.75 82 THR A O 1
ATOM 674 N N . LYS A 1 83 ? 10.956 4.000 1.988 1.00 80.06 83 LYS A N 1
ATOM 675 C CA . LYS A 1 83 ? 10.412 5.271 2.491 1.00 80.06 83 LYS A CA 1
ATOM 676 C C . LYS A 1 83 ? 8.937 5.178 2.889 1.00 80.06 83 LYS A C 1
ATOM 678 O O . LYS A 1 83 ? 8.457 6.066 3.592 1.00 80.06 83 LYS A O 1
ATOM 683 N N . HIS A 1 84 ? 8.231 4.135 2.458 1.00 74.75 84 HIS A N 1
ATOM 684 C CA . HIS A 1 84 ? 6.789 3.985 2.638 1.00 74.75 84 HIS A CA 1
ATOM 685 C C . HIS A 1 84 ? 6.471 2.784 3.524 1.00 74.75 84 HIS A C 1
ATOM 687 O O . HIS A 1 84 ? 7.181 1.792 3.540 1.00 74.75 84 HIS A O 1
ATOM 693 N N . GLN A 1 85 ? 5.397 2.869 4.301 1.00 70.00 85 GLN A N 1
ATOM 694 C CA . GLN A 1 85 ? 5.083 1.860 5.326 1.00 70.00 85 GLN A CA 1
ATOM 695 C C . GLN A 1 85 ? 3.884 0.984 4.979 1.00 70.00 85 GLN A C 1
ATOM 697 O O . GLN A 1 85 ? 3.580 0.032 5.693 1.00 70.00 85 GLN A O 1
ATOM 702 N N . LEU A 1 86 ? 3.202 1.294 3.887 1.00 69.00 86 LEU A N 1
ATOM 703 C CA . LEU A 1 86 ? 2.165 0.459 3.311 1.00 69.00 86 LEU A CA 1
ATOM 704 C C . LEU A 1 86 ? 2.542 0.234 1.850 1.00 69.00 86 LEU A C 1
ATOM 706 O O . LEU A 1 86 ? 2.911 1.190 1.168 1.00 69.00 86 LEU A O 1
ATOM 710 N N . CYS A 1 87 ? 2.516 -1.031 1.449 1.00 67.44 87 CYS A N 1
ATOM 711 C CA . CYS A 1 87 ? 2.772 -1.532 0.109 1.00 67.44 87 CYS A CA 1
ATOM 712 C C . CYS A 1 87 ? 1.557 -2.377 -0.299 1.00 67.44 87 CYS A C 1
ATOM 714 O O . CYS A 1 87 ? 1.244 -3.362 0.369 1.00 67.44 87 CYS A O 1
ATOM 716 N N . LEU A 1 88 ? 0.854 -1.971 -1.351 1.00 65.94 88 LEU A N 1
ATOM 717 C CA . LEU A 1 88 ? -0.222 -2.761 -1.970 1.00 65.94 88 LEU A CA 1
ATOM 718 C C . LEU A 1 88 ? 0.332 -3.452 -3.216 1.00 65.94 88 LEU A C 1
ATOM 720 O O . LEU A 1 88 ? 1.121 -2.799 -3.893 1.00 65.94 88 LEU A O 1
ATOM 724 N N . PHE A 1 89 ? -0.017 -4.720 -3.456 1.00 61.44 89 PHE A N 1
ATOM 725 C CA . PHE A 1 89 ? 0.401 -5.515 -4.623 1.00 61.44 89 PHE A CA 1
ATOM 726 C C . PHE A 1 89 ? -0.697 -5.631 -5.683 1.00 61.44 89 PHE A C 1
ATOM 728 O O . PHE A 1 89 ? -1.877 -5.688 -5.268 1.00 61.44 89 PHE A O 1
#

Foldseek 3Di:
DFAAAEEEDDPPADDPVVLVVCCVVQVDAAEAEEEDPDPVVDDDPDPDPRVQVNCVVSVHDHNYYHYHDPVDDPVRNVVRRVVHRYYYD

Sequence (89 aa):
MSTHYYLDWYYDTMPSNIQKSLQQAICHRETIALISGDPLYYEGDNPPLAECEWLLQAGIEFRNYAFVDHKLNAEEARTVVTKHQLCLF

Secondary structure (DSSP, 8-state):
----EEE---SS---HHHHHHHHHHHTT--EEEEE-S-TTS--SS---HHHHHHHHHTT---SEEEEE-TTS-HHHHHHHHHH-SEEE-

pLDDT: mean 74.01, std 9.83, range [50.16, 89.5]

Radius of gyration: 12.73 Å; chains: 1; bounding box: 32×22×33 Å